Protein AF-A0A8X7BAM1-F1 (afdb_monomer_lite)

pLDDT: mean 74.62, std 12.21, range [51.59, 95.25]

Secondary structure (DSSP, 8-state):
-----TTHHHHHHHHTTTSS------HHHHHHHHHHHHHHHHSPPHHHHHHTTSS--HHHHHHHHT---------------

InterPro domains:
  IPR004018 RPEL repeat [PS51073] (34-59)

Structure (mmCIF, N/CA/C/O backbone):
data_AF-A0A8X7BAM1-F1
#
_entry.id   AF-A0A8X7BAM1-F1
#
loop_
_atom_site.group_PDB
_atom_site.id
_atom_site.type_symbol
_atom_site.label_atom_id
_atom_site.label_alt_id
_atom_site.label_comp_id
_atom_site.label_asym_id
_atom_site.label_entity_id
_atom_site.label_seq_id
_atom_site.pdbx_PDB_ins_code
_atom_site.Cartn_x
_atom_site.Cartn_y
_atom_site.Cartn_z
_atom_site.occupancy
_atom_site.B_iso_or_equiv
_atom_site.auth_seq_id
_atom_site.auth_comp_id
_atom_site.auth_asym_id
_atom_site.auth_atom_id
_atom_site.pdbx_PDB_model_num
ATOM 1 N N . MET A 1 1 ? 19.438 -36.863 -44.605 1.00 51.59 1 MET A N 1
ATOM 2 C CA . MET A 1 1 ? 18.845 -36.919 -43.248 1.00 51.59 1 MET A CA 1
ATOM 3 C C . MET A 1 1 ? 18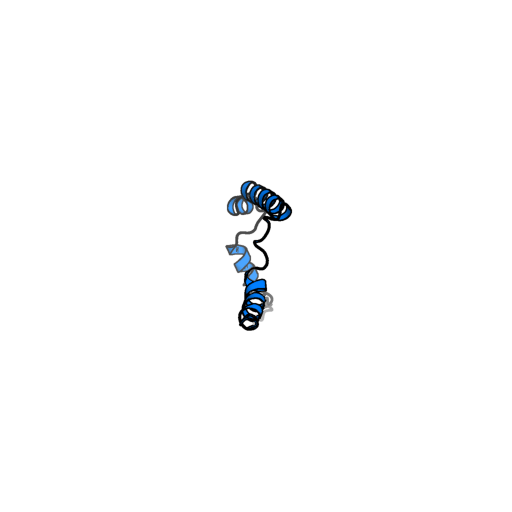.880 -35.518 -42.641 1.00 51.59 1 MET A C 1
ATOM 5 O O . MET A 1 1 ? 19.957 -35.047 -42.310 1.00 51.59 1 MET A O 1
ATOM 9 N N . LYS A 1 2 ? 17.753 -34.796 -42.581 1.00 55.06 2 LYS A N 1
ATOM 10 C CA . LYS A 1 2 ? 17.674 -33.476 -41.924 1.00 55.06 2 LYS A CA 1
ATOM 11 C C . LYS A 1 2 ? 16.463 -33.463 -40.996 1.00 55.06 2 LYS A C 1
ATOM 13 O O . LYS A 1 2 ? 15.380 -33.916 -41.353 1.00 55.06 2 LYS A O 1
ATOM 18 N N . SER A 1 3 ? 16.740 -33.080 -39.762 1.00 55.50 3 SER A N 1
ATOM 19 C CA . SER A 1 3 ? 16.101 -33.536 -38.536 1.00 55.50 3 SER A CA 1
ATOM 20 C C . SER A 1 3 ? 14.778 -32.837 -38.208 1.00 55.50 3 SER A C 1
ATOM 22 O O . SER A 1 3 ? 14.510 -31.687 -38.557 1.00 55.50 3 SER A O 1
ATOM 24 N N . LYS A 1 4 ? 13.942 -33.589 -37.487 1.00 62.62 4 LYS A N 1
ATOM 25 C CA . LYS A 1 4 ? 12.648 -33.226 -36.901 1.00 62.62 4 LYS A CA 1
ATOM 26 C C . LYS A 1 4 ? 12.787 -32.068 -35.891 1.00 62.62 4 LYS A C 1
ATOM 28 O O . LYS A 1 4 ? 12.785 -32.309 -34.694 1.00 62.62 4 LYS A O 1
ATOM 33 N N . HIS A 1 5 ? 12.865 -30.813 -36.340 1.00 58.91 5 HIS A N 1
ATOM 34 C CA . HIS A 1 5 ? 12.911 -29.652 -35.422 1.00 58.91 5 HIS A CA 1
ATOM 35 C C . HIS A 1 5 ? 11.783 -28.622 -35.579 1.00 58.91 5 HIS A C 1
ATOM 37 O O . HIS A 1 5 ? 11.712 -27.679 -34.796 1.00 58.91 5 HIS A O 1
ATOM 43 N N . ARG A 1 6 ? 10.844 -28.793 -36.520 1.00 61.44 6 ARG A N 1
ATOM 44 C CA . ARG A 1 6 ? 9.778 -27.791 -36.742 1.00 61.44 6 ARG A CA 1
ATOM 45 C C . ARG A 1 6 ? 8.657 -27.790 -35.693 1.00 61.44 6 ARG A C 1
ATOM 47 O O . ARG A 1 6 ? 7.917 -26.821 -35.615 1.00 61.44 6 ARG A O 1
ATOM 54 N N . ARG A 1 7 ? 8.517 -28.855 -34.894 1.00 64.62 7 ARG A N 1
ATOM 55 C CA . ARG A 1 7 ? 7.396 -29.016 -33.941 1.00 64.62 7 ARG A CA 1
ATOM 56 C C . ARG A 1 7 ? 7.667 -28.371 -32.575 1.00 64.62 7 ARG A C 1
ATOM 58 O O . ARG A 1 7 ? 6.761 -27.820 -31.965 1.00 64.62 7 ARG A O 1
ATOM 65 N N . PHE A 1 8 ? 8.924 -28.353 -32.126 1.00 64.12 8 PHE A N 1
ATOM 66 C CA . PHE A 1 8 ? 9.304 -27.803 -30.816 1.00 64.12 8 PHE A CA 1
ATOM 67 C C . PHE A 1 8 ? 9.515 -26.277 -30.808 1.00 64.12 8 PHE A C 1
ATOM 69 O O . PHE A 1 8 ? 9.588 -25.667 -29.744 1.00 64.12 8 PHE A O 1
ATOM 76 N N . THR A 1 9 ? 9.585 -25.622 -31.970 1.00 65.00 9 THR A N 1
ATOM 77 C CA . THR A 1 9 ? 9.738 -24.159 -32.067 1.00 65.00 9 THR A CA 1
ATOM 78 C C . THR A 1 9 ? 8.428 -23.400 -31.842 1.00 65.00 9 THR A C 1
ATOM 80 O O . THR A 1 9 ? 8.471 -22.293 -31.309 1.00 65.00 9 THR A O 1
ATOM 83 N N . MET A 1 10 ? 7.268 -23.986 -32.168 1.00 70.62 10 MET A N 1
ATOM 84 C CA . MET A 1 10 ? 5.957 -23.394 -31.851 1.00 70.62 10 MET A CA 1
ATOM 85 C C . MET A 1 10 ? 5.671 -23.394 -30.346 1.00 70.62 10 MET A C 1
ATOM 87 O O . MET A 1 10 ? 5.226 -22.382 -29.810 1.00 70.62 10 MET A O 1
ATOM 91 N N . LEU A 1 11 ? 6.029 -24.471 -29.638 1.00 72.00 11 LEU A N 1
ATOM 92 C CA . LEU A 1 11 ? 5.893 -24.541 -28.179 1.00 72.00 11 LEU A CA 1
ATOM 93 C C . LEU A 1 11 ? 6.748 -23.469 -27.480 1.00 72.00 11 LEU A C 1
ATOM 95 O O . LEU A 1 11 ? 6.270 -22.791 -26.575 1.00 72.00 11 LEU A O 1
ATOM 99 N N . ARG A 1 12 ? 7.977 -23.209 -27.955 1.00 70.75 12 ARG A N 1
ATOM 100 C CA . ARG A 1 12 ? 8.826 -22.121 -27.420 1.00 70.75 12 ARG A CA 1
ATOM 101 C C . ARG A 1 12 ? 8.194 -20.729 -27.566 1.00 70.75 12 ARG A C 1
ATOM 103 O O . ARG A 1 12 ? 8.450 -19.884 -26.716 1.00 70.75 12 ARG A O 1
ATOM 110 N N . LYS A 1 13 ? 7.360 -20.484 -28.584 1.00 72.75 13 LYS A N 1
ATOM 111 C CA . LYS A 1 13 ? 6.657 -19.200 -28.782 1.00 72.75 13 LYS A CA 1
ATOM 112 C C . LYS A 1 13 ? 5.447 -19.025 -27.858 1.00 72.75 13 LYS A C 1
ATOM 114 O O . LYS A 1 13 ? 5.178 -17.907 -27.440 1.00 72.75 13 LYS A O 1
ATOM 119 N N . ILE A 1 14 ? 4.764 -20.116 -27.504 1.00 75.12 14 ILE A N 1
ATOM 120 C CA . ILE A 1 14 ? 3.615 -20.112 -26.577 1.00 75.12 14 ILE A CA 1
ATOM 121 C C . ILE A 1 14 ? 4.086 -19.967 -25.123 1.00 75.12 14 ILE A C 1
ATOM 123 O O . ILE A 1 14 ? 3.464 -19.266 -24.331 1.00 75.12 14 ILE A O 1
ATOM 127 N N . PHE A 1 15 ? 5.235 -20.556 -24.777 1.00 65.44 15 PHE A N 1
ATOM 128 C CA . PHE A 1 15 ? 5.809 -20.446 -23.432 1.00 65.44 15 PHE A CA 1
ATOM 129 C C . PHE A 1 15 ? 6.737 -19.237 -23.241 1.00 65.44 15 PHE A C 1
ATOM 131 O O . PHE A 1 15 ? 7.061 -18.902 -22.107 1.00 65.44 15 PHE A O 1
ATOM 138 N N . GLN A 1 16 ? 7.136 -18.530 -24.303 1.00 68.94 16 GLN A N 1
ATOM 139 C CA . GLN A 1 16 ? 7.870 -17.264 -24.194 1.00 68.94 16 GLN A CA 1
ATOM 140 C C . GLN A 1 16 ? 7.126 -16.179 -23.395 1.00 68.94 16 GLN A C 1
ATOM 142 O O . GLN A 1 16 ? 7.762 -15.613 -22.512 1.00 68.94 16 GLN A O 1
ATOM 147 N N . PRO A 1 17 ? 5.821 -15.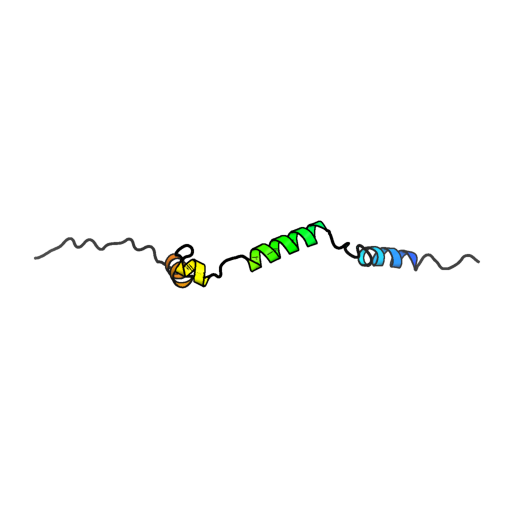907 -23.613 1.00 72.12 17 PRO A N 1
ATOM 148 C CA . PRO A 1 17 ? 5.062 -14.955 -22.803 1.00 72.12 17 PRO A CA 1
ATOM 149 C C . PRO A 1 17 ? 4.835 -15.396 -21.359 1.00 72.12 17 PRO A C 1
ATOM 151 O O . PRO A 1 17 ? 4.723 -14.558 -20.471 1.00 72.12 17 PRO A O 1
ATOM 154 N N . TRP A 1 18 ? 4.851 -16.699 -21.096 1.00 69.56 18 TRP A N 1
ATOM 155 C CA . TRP A 1 18 ? 4.800 -17.238 -19.736 1.00 69.56 18 TRP A CA 1
ATOM 156 C C . TRP A 1 18 ? 6.162 -17.161 -19.022 1.00 69.56 18 TRP A C 1
ATOM 158 O O . TRP A 1 1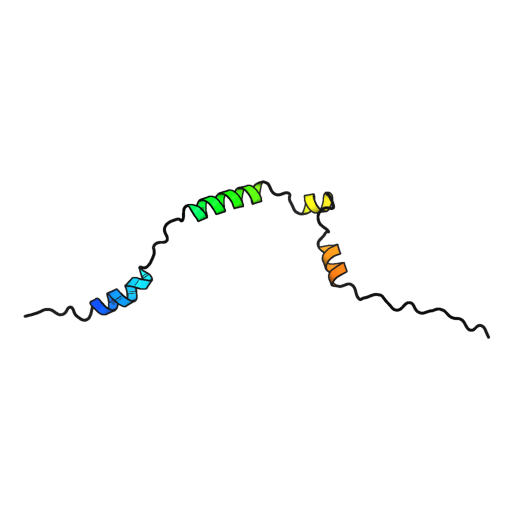8 ? 6.239 -17.028 -17.805 1.00 69.56 18 TRP A O 1
ATOM 168 N N . GLN A 1 19 ? 7.245 -17.141 -19.802 1.00 66.75 19 GLN A N 1
ATOM 169 C CA . GLN A 1 19 ? 8.608 -16.812 -19.379 1.00 66.75 19 GLN A CA 1
ATOM 170 C C . GLN A 1 19 ? 8.878 -15.287 -19.403 1.00 66.75 19 GLN A C 1
ATOM 172 O O . GLN A 1 19 ? 9.960 -14.843 -19.004 1.00 66.75 19 GLN A O 1
ATOM 177 N N . TRP A 1 20 ? 7.932 -14.448 -19.864 1.00 66.44 20 TRP A N 1
ATOM 178 C CA . TRP A 1 20 ? 8.105 -12.995 -19.875 1.00 66.44 20 TRP A CA 1
ATOM 179 C C . TRP A 1 20 ? 8.114 -12.462 -18.447 1.00 66.44 20 TRP A C 1
ATOM 181 O O . TRP A 1 20 ? 7.139 -12.531 -17.706 1.00 66.44 20 TRP A O 1
ATOM 191 N N . LYS A 1 21 ? 9.222 -11.793 -18.123 1.00 64.69 21 LYS A N 1
ATOM 192 C CA . LYS A 1 21 ? 9.367 -10.907 -16.968 1.00 64.69 21 LYS A CA 1
ATOM 193 C C . LYS A 1 21 ? 9.224 -11.623 -15.627 1.00 64.69 21 LYS A C 1
ATOM 195 O O . LYS A 1 21 ? 8.322 -11.342 -14.839 1.00 64.69 21 LYS A O 1
ATOM 200 N N . ARG A 1 22 ? 10.292 -12.322 -15.239 1.00 65.62 22 ARG A N 1
ATOM 201 C CA . ARG A 1 22 ? 10.767 -12.214 -13.851 1.00 65.62 22 ARG A CA 1
ATOM 202 C C . ARG A 1 22 ? 10.821 -10.714 -13.524 1.00 65.62 22 ARG A C 1
ATOM 204 O O . ARG A 1 22 ? 11.655 -9.987 -14.069 1.00 65.62 22 ARG A O 1
ATOM 211 N N . ARG A 1 23 ? 9.838 -10.204 -12.773 1.00 70.50 23 ARG A N 1
ATOM 212 C CA . ARG A 1 23 ? 9.710 -8.763 -12.534 1.00 70.50 23 ARG A CA 1
ATOM 213 C C . ARG A 1 23 ? 10.966 -8.301 -11.801 1.00 70.50 23 ARG A C 1
ATOM 215 O O . ARG A 1 23 ? 11.203 -8.722 -10.674 1.00 70.50 23 ARG A O 1
ATOM 222 N N . LYS A 1 24 ? 11.767 -7.426 -12.423 1.00 69.31 24 LYS A N 1
ATOM 223 C CA . LYS A 1 24 ? 12.813 -6.693 -11.696 1.00 69.31 24 LYS A CA 1
ATOM 224 C C . LYS A 1 24 ? 12.136 -6.029 -10.495 1.00 69.31 24 LYS A C 1
ATOM 226 O O . LYS A 1 24 ? 11.131 -5.339 -10.695 1.00 69.31 24 LYS A O 1
ATOM 231 N N . LYS A 1 25 ? 12.659 -6.232 -9.278 1.00 67.69 25 LYS A N 1
ATOM 232 C CA . LYS A 1 25 ? 12.250 -5.432 -8.115 1.00 67.69 25 LYS A CA 1
ATOM 233 C C . LYS A 1 25 ? 12.481 -3.976 -8.509 1.00 67.69 25 LYS A C 1
ATOM 235 O O . LYS A 1 25 ? 13.617 -3.549 -8.702 1.00 67.69 25 LYS A O 1
ATOM 240 N N . ARG A 1 26 ? 11.406 -3.245 -8.807 1.00 73.12 26 ARG A N 1
ATOM 241 C CA . ARG A 1 26 ? 11.533 -1.867 -9.276 1.00 73.12 26 ARG A CA 1
ATOM 242 C C . ARG A 1 26 ? 11.983 -1.045 -8.075 1.00 73.12 26 ARG A C 1
ATOM 244 O O . ARG A 1 26 ? 11.233 -0.957 -7.113 1.00 73.12 26 ARG A O 1
ATOM 251 N N . ASN A 1 27 ? 13.161 -0.426 -8.145 1.00 76.81 27 ASN A N 1
ATOM 252 C CA . ASN A 1 27 ? 13.682 0.417 -7.062 1.00 76.81 27 ASN A CA 1
ATOM 253 C C . ASN A 1 27 ? 12.667 1.519 -6.683 1.00 76.81 27 ASN A C 1
ATOM 255 O O . ASN A 1 27 ? 12.403 1.746 -5.512 1.00 76.81 27 ASN A O 1
ATOM 259 N N . ARG A 1 28 ? 11.949 2.082 -7.669 1.00 80.69 28 ARG A N 1
ATOM 260 C CA . ARG A 1 28 ? 10.833 3.019 -7.426 1.00 80.69 28 ARG A CA 1
ATOM 261 C C . ARG A 1 28 ? 9.734 2.436 -6.530 1.00 80.69 28 ARG A C 1
ATOM 263 O O . ARG A 1 28 ? 9.238 3.135 -5.666 1.00 80.69 28 ARG A O 1
ATOM 270 N N . PHE A 1 29 ? 9.380 1.161 -6.700 1.00 85.19 29 PHE A N 1
ATOM 271 C CA . PHE A 1 29 ? 8.385 0.503 -5.850 1.00 85.19 29 PHE A CA 1
ATOM 272 C C . PHE A 1 29 ? 8.903 0.322 -4.426 1.00 85.19 29 PHE A C 1
ATOM 274 O O . PHE A 1 29 ? 8.158 0.560 -3.491 1.00 85.19 29 PHE A O 1
ATOM 281 N N . GLU A 1 30 ? 10.172 -0.047 -4.260 1.00 88.00 30 GLU A N 1
ATOM 282 C CA . GLU A 1 30 ? 10.785 -0.185 -2.937 1.00 88.00 30 GLU A CA 1
ATOM 283 C C . GLU A 1 30 ? 10.916 1.169 -2.220 1.00 88.00 30 GLU A C 1
ATOM 285 O O . GLU A 1 30 ? 10.678 1.278 -1.018 1.00 88.00 30 GLU A O 1
ATOM 290 N N . GLN A 1 31 ? 11.224 2.232 -2.963 1.00 88.25 31 GLN A N 1
ATOM 291 C CA . GLN A 1 31 ? 11.211 3.600 -2.449 1.00 88.25 31 GLN A CA 1
ATOM 292 C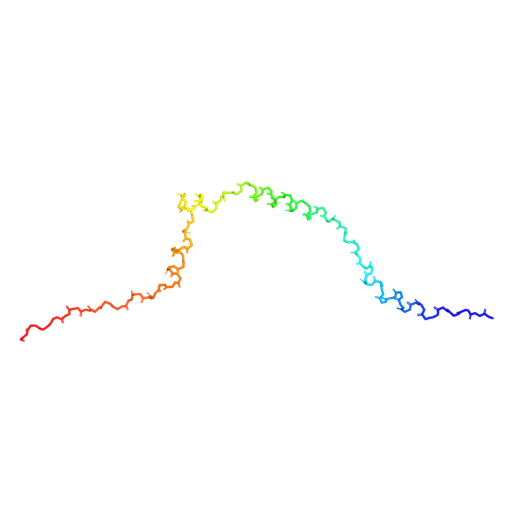 C . GLN A 1 31 ? 9.795 4.016 -2.033 1.00 88.25 31 GLN A C 1
ATOM 294 O O . GLN A 1 31 ? 9.607 4.460 -0.901 1.00 88.25 31 GLN A O 1
ATOM 299 N N . THR A 1 32 ? 8.790 3.815 -2.894 1.00 91.25 32 THR A N 1
ATOM 300 C CA . THR A 1 32 ? 7.385 4.120 -2.580 1.00 91.25 32 THR A CA 1
ATOM 301 C C . THR A 1 32 ? 6.843 3.253 -1.440 1.00 91.25 32 THR A C 1
ATOM 303 O O . THR A 1 32 ? 6.093 3.744 -0.602 1.00 91.25 32 THR A O 1
ATOM 306 N N . SER A 1 33 ? 7.233 1.981 -1.349 1.00 90.31 33 SER A N 1
ATOM 307 C CA . SER A 1 33 ? 6.794 1.098 -0.268 1.00 90.31 33 SER A CA 1
ATOM 308 C C . SER A 1 33 ? 7.401 1.530 1.061 1.00 90.31 33 SER A C 1
ATOM 310 O O . SER A 1 33 ? 6.691 1.583 2.061 1.00 90.31 33 SER A O 1
ATOM 312 N N . ARG A 1 34 ? 8.685 1.909 1.076 1.00 90.56 34 ARG A N 1
ATOM 313 C CA . ARG A 1 34 ? 9.347 2.443 2.274 1.00 90.56 34 ARG A CA 1
ATOM 314 C C . ARG A 1 34 ? 8.722 3.759 2.726 1.00 90.56 34 ARG A C 1
ATOM 316 O O . ARG A 1 34 ? 8.510 3.946 3.920 1.00 90.56 34 ARG A O 1
ATOM 323 N N . THR A 1 35 ? 8.417 4.680 1.809 1.00 93.00 35 THR A N 1
ATOM 324 C CA . THR A 1 35 ? 7.752 5.940 2.184 1.00 93.00 35 THR A CA 1
ATOM 325 C C . THR A 1 35 ? 6.335 5.700 2.691 1.00 93.00 35 THR A C 1
ATOM 327 O O . THR A 1 35 ? 5.942 6.308 3.685 1.00 93.00 35 THR A O 1
ATOM 330 N N . LEU A 1 36 ? 5.592 4.778 2.078 1.00 95.25 36 LEU A N 1
ATOM 331 C CA . LEU A 1 36 ? 4.258 4.401 2.535 1.00 95.25 36 LEU A CA 1
ATOM 332 C C . LEU A 1 36 ? 4.293 3.768 3.932 1.00 95.25 36 LEU A C 1
ATOM 334 O O . LEU A 1 36 ? 3.525 4.178 4.796 1.00 95.25 36 LEU A O 1
ATOM 338 N N . GLN A 1 37 ? 5.204 2.825 4.178 1.00 91.19 37 GLN A N 1
ATOM 339 C CA . GLN A 1 37 ? 5.368 2.191 5.489 1.00 91.19 37 GLN A CA 1
ATOM 340 C C . GLN A 1 37 ? 5.674 3.217 6.582 1.00 91.19 37 GLN A C 1
ATOM 342 O O . GLN A 1 37 ? 5.030 3.185 7.626 1.00 91.19 37 GLN A O 1
ATOM 347 N N . ARG A 1 38 ? 6.571 4.179 6.314 1.00 94.94 38 ARG A N 1
ATOM 348 C CA . ARG A 1 38 ? 6.849 5.290 7.242 1.00 94.94 38 ARG A CA 1
ATOM 349 C C . ARG A 1 38 ? 5.602 6.127 7.533 1.00 94.94 38 ARG A C 1
ATOM 351 O O . ARG A 1 38 ? 5.325 6.444 8.683 1.00 94.94 38 ARG A O 1
ATOM 358 N N . LYS A 1 39 ? 4.815 6.464 6.505 1.00 95.06 39 LYS A N 1
ATOM 359 C CA . LYS A 1 39 ? 3.561 7.215 6.690 1.00 95.06 39 LYS A CA 1
ATOM 360 C C . LYS A 1 39 ? 2.544 6.430 7.514 1.00 95.06 39 LYS A C 1
ATOM 362 O O . LYS A 1 39 ? 1.854 7.018 8.335 1.00 95.06 39 LYS A O 1
ATOM 367 N N . ILE A 1 40 ? 2.461 5.115 7.323 1.00 91.00 40 ILE A N 1
ATOM 368 C CA . ILE A 1 40 ? 1.563 4.255 8.098 1.00 91.00 40 ILE A CA 1
ATOM 369 C C . ILE A 1 40 ? 2.023 4.149 9.553 1.00 91.00 40 ILE A C 1
ATOM 371 O O . ILE A 1 40 ? 1.175 4.189 10.437 1.00 91.00 40 ILE A O 1
ATOM 375 N N . SER A 1 41 ? 3.327 4.044 9.819 1.00 87.75 41 SER A N 1
ATOM 376 C CA . SER A 1 41 ? 3.834 3.947 11.192 1.00 87.75 41 SER A CA 1
ATOM 377 C C . SER A 1 41 ? 3.708 5.260 11.963 1.00 87.75 41 SER A C 1
ATOM 379 O O . SER A 1 41 ? 3.509 5.241 13.170 1.00 87.75 41 SER A O 1
ATOM 381 N N . MET A 1 42 ? 3.826 6.399 11.276 1.00 91.25 42 MET A N 1
ATOM 382 C CA . MET A 1 42 ? 3.754 7.726 11.896 1.00 91.25 42 MET A CA 1
ATOM 383 C C . MET A 1 42 ? 2.331 8.298 11.958 1.00 91.25 42 MET A C 1
ATOM 385 O O . MET A 1 42 ? 2.126 9.329 12.596 1.00 91.25 42 MET A O 1
ATOM 389 N N . ARG A 1 43 ? 1.342 7.689 11.284 1.00 92.69 43 ARG A N 1
ATOM 390 C CA . ARG A 1 43 ? -0.036 8.201 11.312 1.00 92.69 43 ARG A CA 1
ATOM 391 C C . ARG A 1 43 ? -0.654 8.013 12.699 1.00 92.69 43 ARG A C 1
ATOM 393 O O . ARG A 1 43 ? -0.508 6.960 13.317 1.00 92.69 43 ARG A O 1
ATOM 400 N N . SER A 1 44 ? -1.437 8.994 13.132 1.00 88.69 44 SER A N 1
ATOM 401 C CA . SER A 1 44 ? -2.279 8.872 14.324 1.00 88.69 44 SER A CA 1
ATOM 402 C C . SER A 1 44 ? -3.361 7.806 14.120 1.00 88.69 44 SER A C 1
ATOM 404 O O . SER A 1 44 ? -3.896 7.647 13.019 1.00 88.69 44 SER A O 1
ATOM 406 N N . THR A 1 45 ? -3.717 7.081 15.182 1.00 88.19 45 THR A N 1
ATOM 407 C CA . THR A 1 45 ? -4.825 6.118 15.136 1.00 88.19 45 THR A CA 1
ATOM 408 C C . THR A 1 45 ? -6.172 6.834 15.005 1.00 88.19 45 THR A C 1
ATOM 410 O O . THR A 1 4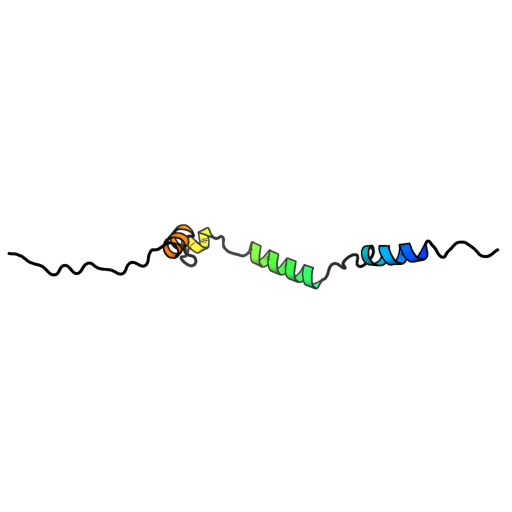5 ? -6.330 7.987 15.415 1.00 88.19 45 THR A O 1
ATOM 413 N N . LYS A 1 46 ? -7.171 6.139 14.443 1.00 87.75 46 LYS A N 1
ATOM 414 C CA . LYS A 1 46 ? -8.526 6.677 14.237 1.00 87.75 46 LYS A CA 1
ATOM 415 C C . LYS A 1 46 ? -9.113 7.252 15.529 1.00 87.75 46 LYS A C 1
ATOM 417 O O . LYS A 1 46 ? -9.654 8.349 15.513 1.00 87.75 46 LYS A O 1
ATOM 422 N N . ASP A 1 47 ? -8.992 6.539 16.646 1.00 85.50 47 ASP A N 1
ATOM 423 C CA . ASP A 1 47 ? -9.595 6.957 17.918 1.00 85.50 47 ASP A CA 1
ATOM 424 C C . ASP A 1 47 ? -8.913 8.193 18.515 1.00 85.50 47 ASP A C 1
ATOM 426 O O . ASP A 1 47 ? -9.579 9.038 19.108 1.00 85.50 47 ASP A O 1
ATOM 430 N N . GLN A 1 48 ? -7.610 8.377 18.273 1.00 87.94 48 GLN A N 1
ATOM 431 C CA . GLN A 1 48 ? -6.928 9.623 18.628 1.00 87.94 48 GLN A CA 1
ATOM 432 C C . GLN A 1 48 ? -7.410 10.805 17.778 1.00 87.94 48 GLN A C 1
ATOM 434 O O . GLN A 1 48 ? -7.528 11.911 18.298 1.00 87.94 48 GLN A O 1
ATOM 439 N N . LEU A 1 49 ? -7.708 10.590 16.492 1.00 90.00 49 LEU A N 1
ATOM 440 C CA . LEU A 1 49 ? -8.257 11.633 15.615 1.00 90.00 49 LEU A CA 1
ATOM 441 C C . LEU A 1 49 ? -9.693 12.010 15.995 1.00 90.00 49 LEU A C 1
ATOM 443 O O . LEU A 1 49 ? -10.026 13.193 15.976 1.00 90.00 49 LEU A O 1
ATOM 447 N N . VAL A 1 50 ? -10.506 11.028 16.398 1.00 88.06 50 VAL A N 1
ATOM 448 C CA . VAL A 1 50 ? -11.855 11.267 16.935 1.00 88.06 50 VAL A CA 1
ATOM 449 C C . VAL A 1 50 ? -11.785 12.045 18.248 1.00 88.06 50 VAL A C 1
ATOM 451 O O . VAL A 1 50 ? -12.497 13.029 18.412 1.00 88.06 50 VAL A O 1
ATOM 454 N N . LYS A 1 51 ? -10.869 11.682 19.157 1.00 87.69 51 LYS A N 1
ATOM 455 C CA . LYS A 1 51 ? -10.662 12.408 20.423 1.00 87.69 51 LYS A CA 1
ATOM 456 C C . LYS A 1 51 ? -10.161 13.842 20.217 1.00 87.69 51 LYS A C 1
ATOM 458 O O . LYS A 1 51 ? -10.481 14.719 21.010 1.00 87.69 51 LYS A O 1
ATOM 463 N N . LYS A 1 52 ? -9.375 14.082 19.165 1.00 88.44 52 LYS A N 1
ATOM 464 C CA . LYS A 1 52 ? -8.933 15.425 18.757 1.00 88.44 52 LYS A CA 1
ATOM 465 C C . LYS A 1 52 ? -10.004 16.197 17.968 1.00 88.44 52 LYS A C 1
ATOM 467 O O . LYS A 1 52 ? -9.700 17.284 17.496 1.00 88.44 52 LYS A O 1
ATOM 472 N N . TYR A 1 53 ? -11.208 15.639 17.794 1.00 83.06 53 TYR A N 1
ATOM 473 C CA . TYR A 1 53 ? -12.312 16.198 16.999 1.00 83.06 53 TYR A CA 1
ATOM 474 C C . TYR A 1 53 ? -11.952 16.525 15.539 1.00 83.06 53 TYR A C 1
ATOM 476 O O . TYR A 1 53 ? -12.676 17.239 14.856 1.00 83.06 53 TYR A O 1
ATOM 484 N N . VAL A 1 54 ? -10.850 15.965 15.033 1.00 87.50 54 VAL A N 1
ATOM 485 C CA . VAL A 1 54 ? -10.423 16.120 13.632 1.00 87.50 54 VAL A CA 1
ATOM 486 C C . VAL A 1 54 ? -11.226 15.189 12.721 1.00 87.50 54 VAL A C 1
ATOM 488 O O . VAL A 1 54 ? -11.400 15.465 11.539 1.00 87.50 54 VAL A O 1
ATOM 491 N N . LEU A 1 55 ? -11.709 14.069 13.265 1.00 84.94 55 LEU A N 1
ATOM 492 C CA . LEU A 1 55 ? -12.511 13.086 12.548 1.00 84.94 55 LEU A CA 1
ATOM 493 C C . LEU A 1 55 ? -13.818 12.839 13.303 1.00 84.94 55 LEU A C 1
ATOM 495 O O . LEU A 1 55 ? -13.788 12.516 14.489 1.00 84.94 55 LEU A O 1
ATOM 499 N N . MET A 1 56 ? -14.959 12.920 12.618 1.00 83.44 56 MET A N 1
ATOM 500 C CA . MET A 1 56 ? -16.232 12.531 13.226 1.00 83.44 56 MET A CA 1
ATOM 501 C C . MET A 1 56 ? -16.286 11.011 13.445 1.00 83.44 56 MET A C 1
ATOM 503 O O . MET A 1 56 ? -15.818 10.237 12.600 1.00 83.44 56 MET A O 1
ATOM 507 N N . PRO A 1 57 ? -16.850 10.534 14.566 1.00 83.00 57 PRO A N 1
ATOM 508 C CA . PRO A 1 57 ? -17.034 9.111 14.786 1.00 83.00 57 PRO A CA 1
ATOM 509 C C . PRO A 1 57 ? -17.962 8.530 13.716 1.00 83.00 57 PRO A C 1
ATOM 511 O O . PRO A 1 57 ? -18.984 9.112 13.363 1.00 83.00 57 PRO A O 1
ATOM 514 N N . VAL A 1 58 ? -17.633 7.324 13.247 1.00 77.25 58 VAL A N 1
ATOM 515 C CA . VAL A 1 58 ? -18.389 6.621 12.195 1.00 77.25 58 VAL A CA 1
ATOM 516 C C . VAL A 1 58 ? -19.880 6.529 12.533 1.00 77.25 58 VAL A C 1
ATOM 518 O O . VAL A 1 58 ? -20.696 6.668 11.636 1.00 77.25 58 VAL A O 1
ATOM 521 N N . LYS A 1 59 ? -20.235 6.397 13.822 1.00 74.75 59 LYS A N 1
ATOM 522 C CA . LYS A 1 59 ? -21.623 6.390 14.319 1.00 74.75 59 LYS A CA 1
ATOM 523 C C . LYS A 1 59 ? -22.405 7.668 13.979 1.00 74.75 59 LYS A C 1
ATOM 525 O O . LYS A 1 59 ? -23.582 7.585 13.669 1.00 74.75 59 LYS A O 1
ATOM 530 N N . GLN A 1 60 ? -21.756 8.829 14.026 1.00 69.38 60 GLN A N 1
ATOM 531 C CA . GLN A 1 60 ? -22.374 10.106 13.653 1.00 69.38 60 GLN A CA 1
ATOM 532 C C . GLN A 1 60 ? -22.386 10.289 12.135 1.00 69.38 60 GLN A C 1
ATOM 534 O O . GLN A 1 60 ? -23.358 10.792 11.589 1.00 69.38 60 GLN A O 1
ATOM 539 N N . CYS A 1 61 ? -21.351 9.803 11.445 1.00 68.94 61 CYS A N 1
ATOM 540 C CA . CYS A 1 61 ? -21.287 9.845 9.985 1.00 68.94 61 CYS A CA 1
ATOM 541 C C . CYS A 1 61 ? -22.415 9.018 9.339 1.00 68.94 61 CYS A C 1
ATOM 543 O O . CYS A 1 61 ? -23.081 9.490 8.425 1.00 68.94 61 CYS A O 1
ATOM 545 N N . VAL A 1 62 ? -22.693 7.814 9.861 1.00 74.44 62 VAL A N 1
ATOM 546 C CA . VAL A 1 62 ? -23.834 7.009 9.392 1.00 74.44 62 VAL A CA 1
ATOM 547 C C . VAL A 1 62 ? -25.177 7.613 9.791 1.00 74.44 62 VAL A C 1
ATOM 549 O O . VAL A 1 62 ? -26.136 7.436 9.059 1.00 74.44 62 VAL A O 1
ATOM 552 N N . PHE A 1 63 ? -25.269 8.335 10.909 1.00 72.19 63 PHE A N 1
ATOM 553 C CA . PHE A 1 63 ? -26.514 9.001 11.298 1.00 72.19 63 PHE A CA 1
ATOM 554 C C . PHE A 1 63 ? -26.844 10.166 10.359 1.00 72.19 63 PHE A C 1
ATOM 556 O O . PHE A 1 63 ? -27.979 10.271 9.920 1.00 72.19 63 PHE A O 1
ATOM 563 N N . LEU A 1 64 ? -25.846 10.974 9.978 1.00 67.81 64 LEU A N 1
ATOM 564 C CA . LEU A 1 64 ? -26.030 12.036 8.983 1.00 67.81 64 LEU A CA 1
ATOM 565 C C . LEU A 1 64 ? -26.300 11.494 7.575 1.00 67.81 64 LEU A C 1
ATOM 567 O O . LEU A 1 64 ? -27.089 12.080 6.849 1.00 67.81 64 LEU A O 1
ATOM 571 N N . TRP A 1 65 ? -25.670 10.383 7.183 1.00 72.31 65 TRP A N 1
ATOM 572 C CA . TRP A 1 65 ? -25.936 9.769 5.876 1.00 72.31 65 TRP A CA 1
ATOM 573 C C . TRP A 1 65 ? -27.325 9.114 5.790 1.00 72.31 65 TRP A C 1
ATOM 575 O O . TRP A 1 65 ? -27.844 8.919 4.698 1.00 72.31 65 TRP A O 1
ATOM 585 N N . ASN A 1 66 ? -27.924 8.772 6.935 1.00 75.94 66 ASN A N 1
ATOM 586 C CA . ASN A 1 66 ? -29.268 8.197 7.023 1.00 75.94 66 ASN A CA 1
ATOM 587 C C . ASN A 1 66 ? -30.294 9.183 7.613 1.00 75.94 66 ASN A C 1
ATOM 589 O O . ASN A 1 66 ? -31.341 8.742 8.088 1.00 75.94 66 ASN A O 1
ATOM 593 N N . LEU A 1 67 ? -30.001 10.488 7.640 1.00 71.44 67 LEU A N 1
ATOM 594 C CA . LEU A 1 67 ? -30.918 11.475 8.202 1.00 71.44 67 LEU A CA 1
ATOM 595 C C . LEU A 1 67 ? -32.041 11.740 7.183 1.00 71.44 67 LEU A C 1
ATOM 597 O O . LEU A 1 67 ? -31.727 12.178 6.078 1.00 71.44 67 LEU A O 1
ATOM 601 N N . PRO A 1 68 ? -33.322 11.460 7.495 1.00 70.44 68 PRO A N 1
ATOM 602 C CA . PRO A 1 68 ? -34.415 11.931 6.655 1.00 70.44 68 PRO A CA 1
ATOM 603 C C . PRO A 1 68 ? -34.404 13.459 6.696 1.00 70.44 68 PRO A C 1
ATOM 605 O O . PRO A 1 68 ? -34.278 14.030 7.780 1.00 70.44 68 PRO A O 1
ATOM 608 N N . ASP A 1 69 ? -34.490 14.104 5.534 1.00 67.31 69 ASP A N 1
ATOM 609 C CA . ASP A 1 69 ? -34.614 15.556 5.430 1.00 67.31 69 ASP A CA 1
ATOM 610 C C . ASP A 1 69 ? -35.807 16.007 6.291 1.00 67.31 69 ASP A C 1
ATOM 612 O O . ASP A 1 69 ? -36.967 15.763 5.960 1.00 67.31 69 ASP A O 1
ATOM 616 N N . VAL A 1 70 ? -35.530 16.583 7.463 1.00 68.56 70 VAL A N 1
ATOM 617 C CA . VAL A 1 70 ? -36.565 17.130 8.342 1.00 68.56 70 VAL A CA 1
ATOM 618 C C . VAL A 1 70 ? -36.887 18.525 7.836 1.00 68.56 70 VAL A C 1
ATOM 620 O O . VAL A 1 70 ? -36.252 19.493 8.247 1.00 68.56 70 VAL A O 1
ATOM 623 N N . GLU A 1 71 ? -37.884 18.623 6.962 1.00 66.88 71 GLU A N 1
ATOM 624 C CA . GLU A 1 71 ? -38.572 19.883 6.694 1.00 66.88 71 GLU A CA 1
ATOM 625 C C . GLU A 1 71 ? -40.036 19.625 6.303 1.00 66.88 71 GLU A C 1
ATOM 627 O O . GLU A 1 71 ? -40.384 19.593 5.135 1.00 66.88 71 GLU A O 1
ATOM 632 N N . GLU A 1 72 ? -40.896 19.416 7.303 1.00 63.75 72 GLU A N 1
ATOM 633 C CA . GLU A 1 72 ? -42.218 20.055 7.366 1.00 63.75 72 GLU A CA 1
ATOM 634 C C . GLU A 1 72 ? -42.554 20.269 8.846 1.00 63.75 72 GLU A C 1
ATOM 636 O O . GLU A 1 72 ? -42.870 19.347 9.599 1.00 63.75 72 GLU A O 1
ATOM 641 N N . VAL A 1 73 ? -42.402 21.517 9.284 1.00 66.94 73 VAL A N 1
ATOM 642 C CA . VAL A 1 73 ? -42.943 22.005 10.550 1.00 66.94 73 VAL A CA 1
ATOM 643 C C . VAL A 1 73 ? -44.457 22.098 10.354 1.00 66.94 73 VAL A C 1
ATOM 645 O O . VAL A 1 73 ? -44.875 22.864 9.485 1.00 66.94 73 VAL A O 1
ATOM 648 N N . PRO A 1 74 ? -45.304 21.374 11.110 1.00 55.81 74 PRO A N 1
ATOM 649 C CA . PRO A 1 74 ? -46.728 21.650 11.077 1.00 55.81 74 PRO A CA 1
ATOM 650 C C . PRO A 1 74 ? -46.936 23.018 11.729 1.00 55.81 74 PRO A 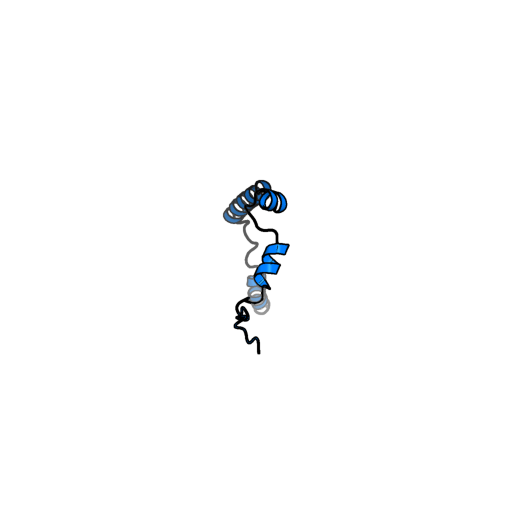C 1
ATOM 652 O O . PRO A 1 74 ? -46.807 23.169 12.948 1.00 55.81 74 PRO A O 1
ATOM 655 N N . SER A 1 75 ? -47.187 24.027 10.894 1.00 55.09 75 SER A N 1
ATOM 656 C CA . SER A 1 75 ? -47.694 25.320 11.333 1.00 55.09 75 SER A CA 1
ATOM 657 C C . SER A 1 75 ? -48.952 25.070 12.150 1.00 55.09 75 SER A C 1
ATOM 659 O O . SER A 1 75 ? -49.936 24.506 11.686 1.00 55.09 75 SER A O 1
ATOM 661 N N . HIS A 1 76 ? -48.847 25.405 13.427 1.00 60.41 76 HIS A N 1
ATOM 662 C CA . HIS A 1 76 ? -49.945 25.403 14.366 1.00 60.41 76 HIS A CA 1
ATOM 663 C C . HIS A 1 76 ? -50.640 26.759 14.220 1.00 60.41 76 HIS A C 1
ATOM 665 O O . HIS A 1 76 ? -50.416 27.665 15.022 1.00 60.41 76 HIS A O 1
ATOM 671 N N . ASP A 1 77 ? -51.415 26.936 13.155 1.00 57.91 77 ASP A N 1
ATOM 672 C CA . ASP A 1 77 ? -52.383 28.023 13.044 1.00 57.91 77 ASP A CA 1
ATOM 673 C C . ASP A 1 77 ? -53.748 27.525 13.520 1.00 57.91 77 ASP A C 1
ATOM 675 O O . ASP A 1 77 ? -54.280 26.510 13.080 1.00 57.91 77 ASP A O 1
ATOM 679 N N . GLY A 1 78 ? -54.214 28.182 14.578 1.00 65.12 78 GLY A N 1
ATOM 680 C CA . GLY A 1 78 ? -55.270 27.690 15.437 1.00 65.12 78 GLY A CA 1
ATOM 681 C C . GLY A 1 78 ? -56.676 27.898 14.900 1.00 65.12 78 GLY A C 1
ATOM 682 O O . GLY A 1 78 ? -56.950 28.806 14.125 1.00 65.12 78 GLY A O 1
ATOM 683 N N . GLU A 1 79 ? -57.589 27.129 15.478 1.00 52.88 79 GLU A N 1
ATOM 684 C CA . GLU A 1 79 ? -58.998 27.479 15.551 1.00 52.88 79 GLU A CA 1
ATOM 685 C C . GLU A 1 79 ? -59.513 27.061 16.932 1.00 52.88 79 GLU A C 1
ATOM 687 O O . GLU A 1 79 ? -59.714 25.887 17.231 1.00 52.88 79 GLU A O 1
ATOM 692 N N . ASN A 1 80 ? -59.634 28.057 17.814 1.00 54.19 80 ASN A N 1
ATOM 693 C CA . ASN A 1 80 ? -60.535 27.996 18.955 1.00 54.19 80 ASN A CA 1
ATOM 694 C C . ASN A 1 80 ? -61.897 28.482 18.451 1.00 54.19 80 ASN A C 1
ATOM 696 O O . ASN A 1 80 ? -62.038 29.686 18.223 1.00 54.19 80 ASN A O 1
ATOM 700 N N . VAL A 1 81 ? -62.866 27.575 18.313 1.00 56.44 81 VAL A N 1
ATOM 701 C CA . VAL A 1 81 ? -64.314 27.854 18.358 1.00 56.44 81 VAL A CA 1
ATOM 702 C C . VAL A 1 81 ? -64.996 26.715 19.100 1.00 56.44 81 VAL A C 1
ATOM 704 O O . VAL A 1 81 ? -64.714 25.546 18.760 1.00 56.44 81 VAL A O 1
#

Radius of gyration: 33.29 Å; chains: 1; bounding box: 83×65×64 Å

Sequence (81 aa):
MKSKHRRFTMLRKIFQPWQWKRRKKRNRFEQTSRTLQRKISMRSTKDQLVKKYVLMPVKQCVFLWNLPDVEEVPSHDGENV

Organism: Trichonephila clavipes (NCBI:txid2585209)

Foldseek 3Di:
DDDDDPPVVVVCVVCVVVVPDPDDPPVVVVVVVVVVVVCVVPDDDPVVCVVVVVDPPVVVVVCVVPPDPDDDDPPCDDDDD